Protein AF-A0A3N5R431-F1 (afdb_monomer_lite)

Foldseek 3Di:
DDDPDPVVVVVVVVVVVVVVVVVVVVVVVVVPPDPPPDDDDDDDDDDDDDDDDDDDDDDDDDDDDPPDDPDDDPDDDDPPPPPPPDPDDDPPPDDDDDDDDDDDDDDDDDDDPPPPPPPPPPPPVQPPVPDDDDPDDQFDWDFAQAWDWDFPDPDPPGDTDDTDHGGDIDGRHDDDDDDDDD

Structure (mmCIF, N/CA/C/O backbone):
data_AF-A0A3N5R431-F1
#
_entry.id   AF-A0A3N5R431-F1
#
loop_
_atom_site.group_PDB
_atom_site.id
_atom_site.type_symbol
_atom_site.label_atom_id
_atom_site.label_alt_id
_atom_site.label_comp_id
_atom_site.label_asym_id
_atom_site.label_entity_id
_atom_site.label_seq_id
_atom_site.pdbx_PDB_ins_code
_atom_site.Cartn_x
_atom_site.Cartn_y
_atom_site.Cartn_z
_atom_site.occupancy
_atom_site.B_iso_or_equiv
_atom_site.auth_seq_id
_atom_site.auth_comp_id
_atom_site.auth_asym_id
_atom_site.auth_atom_id
_atom_site.pdbx_PDB_model_num
ATOM 1 N N . MET A 1 1 ? 21.971 -27.465 -4.249 1.00 43.38 1 MET A N 1
ATOM 2 C CA . MET A 1 1 ? 22.480 -27.439 -2.860 1.00 43.38 1 MET A CA 1
ATOM 3 C C . MET A 1 1 ? 21.592 -26.489 -2.074 1.00 43.38 1 MET A C 1
ATOM 5 O O . MET A 1 1 ? 21.591 -25.306 -2.375 1.00 43.38 1 MET A O 1
ATOM 9 N N . ILE A 1 2 ? 20.754 -27.015 -1.181 1.00 52.00 2 ILE A N 1
ATOM 10 C CA . ILE A 1 2 ? 19.774 -26.239 -0.407 1.00 52.00 2 ILE A CA 1
ATOM 11 C C . ILE A 1 2 ? 20.503 -25.739 0.841 1.00 52.00 2 ILE A C 1
ATOM 13 O O . ILE A 1 2 ? 20.933 -26.555 1.655 1.00 52.00 2 ILE A O 1
ATOM 17 N N . GLN A 1 3 ? 20.716 -24.427 0.964 1.00 55.97 3 GLN A N 1
ATOM 18 C CA . GLN A 1 3 ? 21.299 -23.876 2.185 1.00 55.97 3 GLN A CA 1
ATOM 19 C C . GLN A 1 3 ? 20.288 -24.000 3.337 1.00 55.97 3 GLN A C 1
ATOM 21 O O . GLN A 1 3 ? 19.114 -23.672 3.146 1.00 55.97 3 GLN A O 1
ATOM 26 N N . PRO A 1 4 ? 20.707 -24.472 4.525 1.00 63.59 4 PRO A N 1
ATOM 27 C CA . PRO A 1 4 ? 19.841 -24.508 5.691 1.00 63.59 4 PRO A CA 1
ATOM 28 C C . PRO A 1 4 ? 19.472 -23.074 6.081 1.00 63.59 4 PRO A C 1
ATOM 30 O O . PRO A 1 4 ? 20.330 -22.266 6.435 1.00 63.59 4 PRO A O 1
ATOM 33 N N . VAL A 1 5 ? 18.183 -22.753 5.985 1.00 65.94 5 VAL A N 1
ATOM 34 C CA . VAL A 1 5 ? 17.628 -21.471 6.423 1.00 65.94 5 VAL A CA 1
ATOM 35 C C . VAL A 1 5 ? 17.912 -21.328 7.918 1.00 65.94 5 VAL A C 1
ATOM 37 O O . VAL A 1 5 ? 17.560 -22.207 8.705 1.00 65.94 5 VAL A O 1
ATOM 40 N N . ASN A 1 6 ? 18.582 -20.241 8.304 1.00 64.50 6 ASN A N 1
ATOM 41 C CA . ASN A 1 6 ? 18.987 -19.941 9.678 1.00 64.50 6 ASN A CA 1
ATOM 42 C C . ASN A 1 6 ? 17.763 -19.771 10.602 1.00 64.50 6 ASN A C 1
ATOM 44 O O . ASN A 1 6 ? 17.328 -18.661 10.902 1.00 64.50 6 ASN A O 1
ATOM 48 N N . THR A 1 7 ? 17.236 -20.883 11.113 1.00 65.38 7 THR A N 1
ATOM 49 C CA . THR A 1 7 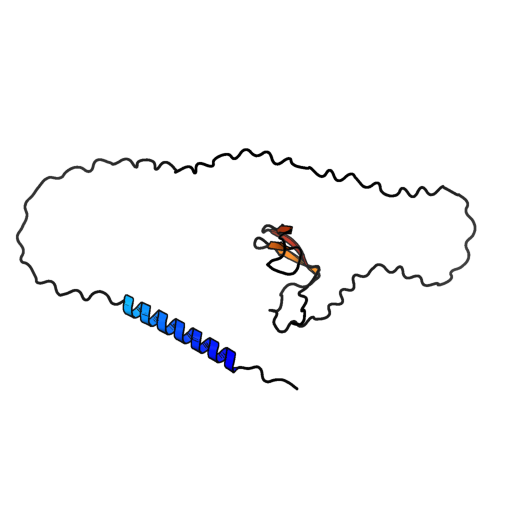? 16.169 -20.947 12.130 1.00 65.38 7 THR A CA 1
ATOM 50 C C . THR A 1 7 ? 16.536 -20.220 13.425 1.00 65.38 7 THR A C 1
ATOM 52 O O . THR A 1 7 ? 15.664 -19.783 14.174 1.00 65.38 7 THR A O 1
ATOM 55 N N . ARG A 1 8 ? 17.837 -20.019 13.654 1.00 74.38 8 ARG A N 1
ATOM 56 C CA . ARG A 1 8 ? 18.401 -19.349 14.826 1.00 74.38 8 ARG A CA 1
ATOM 57 C C . ARG A 1 8 ? 17.946 -17.893 14.973 1.00 74.38 8 ARG A C 1
ATOM 59 O O . ARG A 1 8 ? 17.749 -17.437 16.094 1.00 74.38 8 ARG A O 1
ATOM 66 N N . SER A 1 9 ? 17.739 -17.176 13.867 1.00 76.50 9 SER A N 1
ATOM 67 C CA . SER A 1 9 ? 17.314 -15.767 13.907 1.00 76.50 9 SER A CA 1
ATOM 68 C C . SER A 1 9 ? 15.849 -15.617 14.321 1.00 76.50 9 SER A C 1
ATOM 70 O O . SER A 1 9 ? 15.488 -14.680 15.029 1.00 76.50 9 SER A O 1
ATOM 72 N N . TYR A 1 10 ? 15.002 -16.564 13.913 1.00 82.19 10 TYR A N 1
ATOM 73 C CA . TYR A 1 10 ? 13.576 -16.555 14.232 1.00 82.19 10 TYR A CA 1
ATOM 74 C C . TYR A 1 10 ? 13.311 -16.913 15.701 1.00 82.19 10 TYR A C 1
ATOM 76 O O . TYR A 1 10 ? 12.453 -16.311 16.344 1.00 82.19 10 TYR A O 1
ATOM 84 N N . ASP A 1 11 ? 14.086 -17.849 16.250 1.00 87.06 11 ASP A N 1
ATOM 85 C CA . ASP A 1 11 ? 14.005 -18.224 17.665 1.00 87.06 11 ASP A CA 1
ATOM 86 C C . ASP A 1 11 ? 14.494 -17.089 18.588 1.00 87.06 11 ASP A C 1
ATOM 88 O O . ASP A 1 11 ? 13.867 -16.760 19.600 1.00 87.06 11 ASP A O 1
ATOM 92 N N . LEU A 1 12 ? 15.558 -16.390 18.173 1.00 91.12 12 LEU A N 1
ATOM 93 C CA . LEU A 1 12 ? 16.073 -15.215 18.878 1.00 91.12 12 LEU A CA 1
ATOM 94 C C . LEU A 1 12 ? 15.063 -14.054 18.884 1.00 91.12 12 LEU A C 1
ATOM 96 O O . LEU A 1 12 ? 14.855 -13.407 19.908 1.00 91.12 12 LEU A O 1
ATOM 100 N N . PHE A 1 13 ? 14.372 -13.818 17.767 1.00 90.50 13 PHE A N 1
ATOM 101 C CA . PHE A 1 13 ? 13.298 -12.825 17.717 1.00 90.50 13 PHE A CA 1
ATOM 102 C C . PHE A 1 13 ? 12.155 -13.174 18.684 1.00 90.50 13 PHE A C 1
ATOM 104 O O . PHE A 1 13 ? 11.712 -12.322 19.454 1.00 90.50 13 PHE A O 1
ATOM 111 N N . LYS A 1 14 ? 11.712 -14.439 18.711 1.00 94.00 14 LYS A N 1
ATOM 112 C CA . LYS A 1 14 ? 10.660 -14.898 19.633 1.00 94.00 14 LYS A CA 1
ATOM 113 C C . LYS A 1 14 ? 11.037 -14.720 21.098 1.00 94.00 14 LYS A C 1
ATOM 115 O O . LYS A 1 14 ? 10.207 -14.270 21.885 1.00 94.00 14 LYS A O 1
ATOM 120 N N . THR A 1 15 ? 12.275 -15.046 21.459 1.00 95.50 15 THR A N 1
ATOM 121 C CA . THR A 1 15 ? 12.767 -14.880 22.832 1.00 95.50 15 THR A CA 1
ATOM 122 C C . THR A 1 15 ? 12.830 -13.410 23.242 1.00 95.50 15 THR A C 1
ATOM 124 O O . THR A 1 15 ? 12.405 -13.087 24.350 1.00 95.50 15 THR A O 1
ATOM 127 N N . ILE A 1 16 ? 13.247 -12.501 22.351 1.00 96.88 16 ILE A N 1
ATOM 128 C CA . ILE A 1 16 ? 13.217 -11.052 22.618 1.00 96.88 16 ILE A CA 1
ATOM 129 C C . ILE A 1 16 ? 11.784 -10.560 22.855 1.00 96.88 16 ILE A C 1
ATOM 131 O O . ILE A 1 16 ? 11.530 -9.855 23.832 1.00 96.88 16 ILE A O 1
ATOM 135 N N . ILE A 1 17 ? 10.834 -10.946 21.997 1.00 97.56 17 ILE A N 1
ATOM 136 C CA . ILE A 1 17 ? 9.429 -10.538 22.146 1.00 97.56 17 ILE A CA 1
ATOM 137 C C . ILE A 1 17 ? 8.835 -11.080 23.453 1.00 97.56 17 ILE A C 1
ATOM 139 O O . ILE A 1 17 ? 8.176 -10.337 24.180 1.00 97.56 17 ILE A O 1
ATOM 143 N N . ALA A 1 18 ? 9.106 -12.343 23.792 1.00 97.69 18 ALA A N 1
ATOM 144 C CA . ALA A 1 18 ? 8.656 -12.938 25.048 1.00 97.69 18 ALA A CA 1
ATOM 145 C C . ALA A 1 18 ? 9.229 -12.204 26.274 1.00 97.69 18 ALA A C 1
ATOM 147 O O . ALA A 1 18 ? 8.494 -11.936 27.225 1.00 97.69 18 ALA A O 1
ATOM 148 N N . LEU A 1 19 ? 10.510 -11.821 26.233 1.00 97.94 19 LEU A N 1
ATOM 149 C CA . LEU A 1 19 ? 11.164 -11.055 27.295 1.00 97.94 19 LEU A CA 1
ATOM 150 C C . LEU A 1 19 ? 10.525 -9.667 27.473 1.00 97.94 19 LEU A C 1
ATOM 152 O O . LEU A 1 19 ? 10.236 -9.267 28.598 1.00 97.94 19 LEU A O 1
ATOM 156 N N . LEU A 1 20 ? 10.258 -8.950 26.376 1.00 98.12 20 LEU A N 1
ATOM 157 C CA . LEU A 1 20 ? 9.618 -7.630 26.420 1.00 98.12 20 LEU A CA 1
ATOM 158 C C . LEU A 1 20 ? 8.209 -7.690 27.018 1.00 98.12 20 LEU A C 1
ATOM 160 O O . LEU A 1 20 ? 7.862 -6.858 27.858 1.00 98.12 20 LEU A O 1
ATOM 164 N N . LEU A 1 21 ? 7.412 -8.688 26.624 1.00 97.81 21 LEU A N 1
ATOM 165 C CA . LEU A 1 21 ? 6.072 -8.894 27.178 1.00 97.81 21 LEU A CA 1
ATOM 166 C C . LEU A 1 21 ? 6.121 -9.229 28.670 1.00 97.81 21 LEU A C 1
ATOM 168 O O . LEU A 1 21 ? 5.312 -8.706 29.434 1.00 97.81 21 LEU A O 1
ATOM 172 N N . LEU A 1 22 ? 7.087 -10.048 29.097 1.00 97.88 22 LEU A N 1
ATOM 173 C CA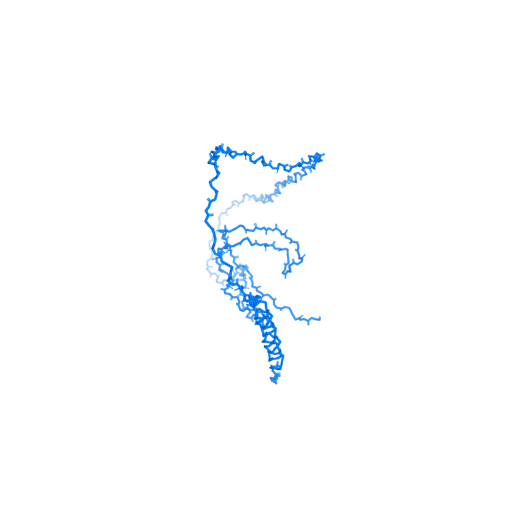 . LEU A 1 22 ? 7.278 -10.386 30.506 1.00 97.88 22 LEU A CA 1
ATOM 174 C C . LEU A 1 22 ? 7.632 -9.143 31.332 1.00 97.88 22 LEU A C 1
ATOM 176 O O . LEU A 1 22 ? 7.018 -8.916 32.371 1.00 97.88 22 LEU A O 1
ATOM 180 N N . ILE A 1 23 ? 8.549 -8.299 30.846 1.00 97.75 23 ILE A N 1
ATOM 181 C CA . ILE A 1 23 ? 8.927 -7.045 31.519 1.00 97.75 23 ILE A CA 1
ATOM 182 C C . ILE A 1 23 ? 7.719 -6.106 31.651 1.00 97.7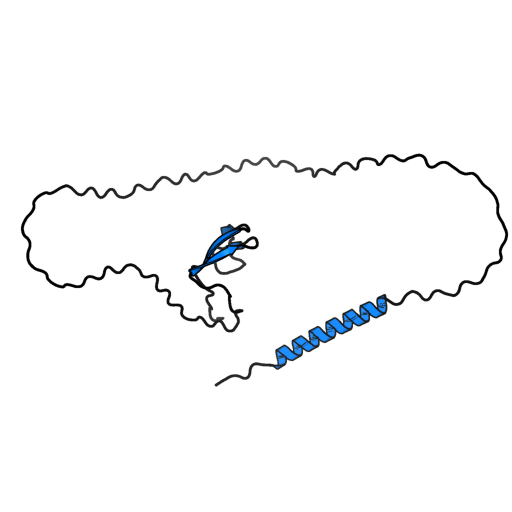5 23 ILE A C 1
ATOM 184 O O . ILE A 1 23 ? 7.481 -5.562 32.730 1.00 97.75 23 ILE A O 1
ATOM 188 N N . LEU A 1 24 ? 6.930 -5.938 30.583 1.00 97.50 24 LEU A N 1
ATOM 189 C CA . LEU A 1 24 ? 5.711 -5.120 30.601 1.00 97.50 24 LEU A CA 1
ATOM 190 C C . LEU A 1 24 ? 4.680 -5.645 31.603 1.00 97.50 24 LEU A C 1
ATOM 192 O O . LEU A 1 24 ? 4.093 -4.862 32.351 1.00 97.50 24 LEU A O 1
ATOM 196 N N . LEU A 1 25 ? 4.486 -6.964 31.642 1.00 96.81 25 LEU A N 1
ATOM 197 C CA . LEU A 1 25 ? 3.571 -7.613 32.574 1.00 96.81 25 LEU A CA 1
ATOM 198 C C . LEU A 1 25 ? 4.027 -7.400 34.023 1.00 96.81 25 LEU A C 1
ATOM 200 O O . LEU A 1 25 ? 3.234 -6.970 34.856 1.00 96.81 25 LEU A O 1
ATOM 204 N N . SER A 1 26 ? 5.310 -7.632 34.321 1.00 95.50 26 SER A N 1
ATOM 205 C CA . SER A 1 26 ? 5.878 -7.372 35.646 1.00 95.50 26 SER A CA 1
ATOM 206 C C . SER A 1 26 ? 5.692 -5.912 36.051 1.00 95.50 26 SER A C 1
ATOM 208 O O . SER A 1 26 ? 5.262 -5.635 37.165 1.00 95.50 26 SER A O 1
ATOM 210 N N . TRP A 1 27 ? 5.944 -4.971 35.142 1.00 96.81 27 TRP A N 1
ATOM 211 C CA . TRP A 1 27 ? 5.761 -3.549 35.415 1.00 96.81 27 TRP A CA 1
ATOM 212 C C . TRP A 1 27 ? 4.305 -3.174 35.712 1.00 96.81 27 TRP A C 1
ATOM 214 O O . TRP A 1 27 ? 4.051 -2.394 36.631 1.00 96.81 27 TRP A O 1
ATOM 224 N N . LEU A 1 28 ? 3.348 -3.761 34.989 1.00 94.75 28 LEU A N 1
ATOM 225 C CA . LEU A 1 28 ? 1.920 -3.609 35.272 1.00 94.75 28 LEU A CA 1
ATOM 226 C C . LEU A 1 28 ? 1.574 -4.138 36.667 1.00 94.75 28 LEU A C 1
ATOM 228 O O . LEU A 1 28 ? 0.964 -3.414 37.446 1.00 94.75 28 LEU A O 1
ATOM 232 N N . PHE A 1 29 ? 2.038 -5.338 37.027 1.00 92.19 29 PHE A N 1
ATOM 233 C CA . PHE A 1 29 ? 1.808 -5.902 38.361 1.00 92.19 29 PHE A CA 1
ATOM 234 C C . PHE A 1 29 ? 2.417 -5.053 39.482 1.00 92.19 29 PHE A C 1
ATOM 236 O O . PHE A 1 29 ? 1.776 -4.860 40.513 1.00 92.19 29 PHE A O 1
ATOM 243 N N . LEU A 1 30 ? 3.614 -4.496 39.273 1.00 90.31 30 LEU A N 1
ATOM 244 C CA . LEU A 1 30 ? 4.247 -3.600 40.244 1.00 90.31 30 LEU A CA 1
ATOM 245 C C . LEU A 1 30 ? 3.485 -2.275 40.398 1.00 90.31 30 LEU A C 1
ATOM 247 O O . LEU A 1 30 ? 3.468 -1.706 41.486 1.00 90.31 30 LEU A O 1
ATOM 251 N N . ARG A 1 31 ? 2.840 -1.780 39.336 1.00 89.69 31 ARG A N 1
ATOM 252 C CA . ARG A 1 31 ? 2.006 -0.567 39.385 1.00 89.69 31 ARG A CA 1
ATOM 253 C C . ARG A 1 31 ? 0.609 -0.808 39.947 1.00 89.69 31 ARG A C 1
ATOM 255 O O . ARG A 1 31 ? 0.007 0.122 40.471 1.00 89.69 31 ARG A O 1
ATOM 262 N N . SER A 1 32 ? 0.093 -2.027 39.832 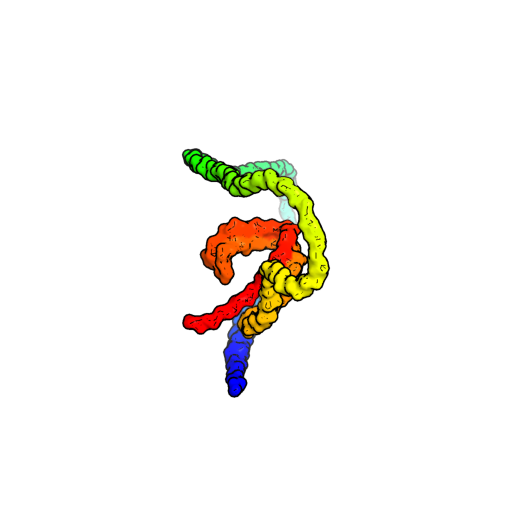1.00 80.88 32 SER A N 1
ATOM 263 C CA . SER A 1 32 ? -1.243 -2.390 40.305 1.00 80.88 32 SER A CA 1
ATOM 264 C C . SER A 1 32 ? -1.310 -2.710 41.798 1.00 80.88 32 SER A C 1
ATOM 266 O O . SER A 1 32 ? -2.400 -3.011 42.276 1.00 80.88 32 SER A O 1
ATOM 268 N N . ALA A 1 33 ? -0.205 -2.644 42.549 1.00 76.31 33 ALA A N 1
ATOM 269 C CA . ALA A 1 33 ? -0.262 -2.768 44.001 1.00 76.31 33 ALA A CA 1
ATOM 270 C C . ALA A 1 33 ? -0.982 -1.535 44.591 1.00 76.31 33 ALA A C 1
ATOM 272 O O . ALA A 1 33 ? -0.443 -0.427 44.512 1.00 76.31 33 ALA A O 1
ATOM 273 N N . PRO A 1 34 ? -2.196 -1.682 45.162 1.00 74.56 34 PRO A N 1
ATOM 274 C CA . PRO A 1 34 ? -2.844 -0.573 45.845 1.00 74.56 34 PRO A CA 1
ATOM 275 C C . PRO A 1 34 ? -1.973 -0.144 47.035 1.00 74.56 34 PRO A C 1
ATOM 277 O O . PRO A 1 34 ? -1.353 -1.003 47.673 1.00 74.56 34 PRO A O 1
ATOM 280 N N . PRO A 1 35 ? -1.909 1.158 47.364 1.00 70.00 35 PRO A N 1
ATOM 281 C CA . PRO A 1 35 ? -1.227 1.594 48.572 1.00 70.00 35 PRO A CA 1
ATOM 282 C C . PRO A 1 35 ? -1.898 0.908 49.762 1.00 70.00 35 PRO A C 1
ATOM 284 O O . PRO A 1 35 ? -3.105 1.056 49.959 1.00 70.00 35 PRO A O 1
ATOM 287 N N . SER A 1 36 ? -1.130 0.125 50.525 1.00 67.12 36 SER A N 1
ATOM 288 C CA . SER A 1 36 ? -1.596 -0.506 51.759 1.00 67.12 36 SER A CA 1
ATOM 289 C C . SER A 1 36 ? -2.268 0.552 52.632 1.00 67.12 36 SER A C 1
ATOM 291 O O . SER A 1 36 ? -1.601 1.444 53.157 1.00 67.12 36 SER A O 1
ATOM 293 N N . SER A 1 37 ? -3.594 0.480 52.758 1.00 63.06 37 SER A N 1
ATOM 294 C CA . SER A 1 37 ? -4.353 1.367 53.629 1.00 63.06 37 SER A CA 1
ATOM 295 C C . SER A 1 37 ? -3.942 1.074 55.067 1.00 63.06 37 SER A C 1
ATOM 297 O O . SER A 1 37 ? -4.275 0.022 55.617 1.00 63.06 37 SER A O 1
ATOM 299 N N . VAL A 1 38 ? -3.180 1.985 55.665 1.00 60.81 38 VAL A N 1
ATOM 300 C CA . VAL A 1 38 ? -2.864 1.954 57.092 1.00 60.81 38 VAL A CA 1
ATOM 301 C C . VAL A 1 38 ? -4.184 2.034 57.861 1.00 60.81 38 VAL A C 1
ATOM 303 O O . VAL A 1 38 ? -5.014 2.902 57.592 1.00 60.81 38 VAL A O 1
ATOM 306 N N . ALA A 1 39 ? -4.394 1.076 58.763 1.00 57.91 39 ALA A N 1
ATOM 307 C CA . ALA A 1 39 ? -5.615 0.896 59.535 1.00 57.91 39 ALA A CA 1
ATOM 308 C C . ALA A 1 39 ? -6.051 2.191 60.245 1.00 57.91 39 ALA A C 1
ATOM 310 O O . ALA A 1 39 ? -5.303 2.764 61.037 1.00 57.91 39 ALA A O 1
ATOM 311 N N . ALA A 1 40 ? -7.279 2.631 59.966 1.00 57.50 40 ALA A N 1
ATOM 312 C CA . ALA A 1 40 ? -7.917 3.742 60.653 1.00 57.50 40 ALA A CA 1
ATOM 313 C C . ALA A 1 40 ? -8.373 3.306 62.056 1.00 57.50 40 ALA A C 1
ATOM 315 O O . ALA A 1 40 ? -9.121 2.342 62.220 1.00 57.50 40 ALA A O 1
ATOM 316 N N . VAL A 1 41 ? -7.899 4.036 63.064 1.00 63.22 41 VAL A N 1
ATOM 317 C CA . VAL A 1 41 ? -8.301 3.942 64.474 1.00 63.22 41 VAL A CA 1
ATOM 318 C C . VAL A 1 41 ? -9.758 4.424 64.617 1.00 63.22 41 VAL A C 1
ATOM 320 O O . VAL A 1 41 ? -10.102 5.441 64.011 1.00 63.22 41 VAL A O 1
ATOM 323 N N . PRO A 1 42 ? -10.633 3.754 65.396 1.00 63.16 42 PRO A N 1
ATOM 324 C CA . PRO A 1 42 ? -12.022 4.183 65.548 1.00 63.16 42 PRO A CA 1
ATOM 325 C C . PRO A 1 42 ? -12.115 5.425 66.447 1.00 63.16 42 PRO A C 1
ATOM 327 O O . PRO A 1 42 ? -11.709 5.390 67.608 1.00 63.16 42 PRO A O 1
ATOM 330 N N . ALA A 1 43 ? -12.668 6.519 65.917 1.00 53.78 43 ALA A N 1
ATOM 331 C CA . ALA A 1 43 ? -12.978 7.727 66.678 1.00 53.78 43 ALA A CA 1
ATOM 332 C C . ALA A 1 43 ? -14.472 7.772 67.040 1.00 53.78 43 ALA A C 1
ATOM 334 O O . ALA A 1 43 ? -15.343 7.609 66.185 1.00 53.78 43 ALA A O 1
ATOM 335 N N . SER A 1 44 ? -14.728 7.981 68.333 1.00 57.91 44 SER A N 1
ATOM 336 C CA . SER A 1 44 ? -16.035 8.103 68.980 1.00 57.91 44 SER A CA 1
ATOM 337 C C . SER A 1 44 ? -16.968 9.144 68.358 1.00 57.91 44 SER A C 1
ATOM 339 O O . SER A 1 44 ? -16.565 10.236 67.966 1.00 57.91 44 SER A O 1
ATOM 341 N N . SER A 1 45 ? -18.252 8.798 68.397 1.00 63.50 45 SER A N 1
ATOM 342 C CA . SER A 1 45 ? -19.430 9.599 68.069 1.00 63.50 45 SER A CA 1
ATOM 343 C C . SER A 1 45 ? -19.679 10.777 69.021 1.00 63.50 45 SER A C 1
ATOM 345 O O . SER A 1 45 ? -19.736 10.564 70.233 1.00 63.50 45 SER A O 1
ATOM 347 N N . LEU A 1 46 ? -20.007 11.954 68.474 1.00 52.41 46 LEU A N 1
ATOM 348 C CA . LEU A 1 46 ? -20.879 12.959 69.107 1.00 52.41 46 LEU A CA 1
ATOM 349 C C . LEU A 1 46 ? -21.805 13.622 68.053 1.00 52.41 46 LEU A C 1
ATOM 351 O O . LEU A 1 46 ? -21.425 13.665 66.881 1.00 52.41 46 LEU A O 1
ATOM 355 N N . PRO A 1 47 ? -23.020 14.085 68.434 1.00 63.28 47 PRO A N 1
ATOM 356 C CA . PRO A 1 47 ? -24.119 14.420 67.513 1.00 63.28 47 PRO A CA 1
ATOM 357 C C . PRO A 1 47 ? -24.243 15.965 67.292 1.00 63.28 47 PRO A C 1
ATOM 359 O O . PRO A 1 47 ? -23.346 16.692 67.719 1.00 63.28 47 PRO A O 1
ATOM 362 N N . PRO A 1 48 ? -25.241 16.505 66.549 1.00 64.56 48 PRO A N 1
ATOM 363 C CA . PRO A 1 48 ? -25.003 17.397 65.412 1.00 64.56 48 PRO A CA 1
ATOM 364 C C . PRO A 1 48 ? -25.305 18.881 65.693 1.00 64.56 48 PRO A C 1
ATOM 366 O O . PRO A 1 48 ? -26.254 19.214 66.401 1.00 64.56 48 PRO A O 1
ATOM 369 N N . THR A 1 49 ? -24.572 19.784 65.034 1.00 53.28 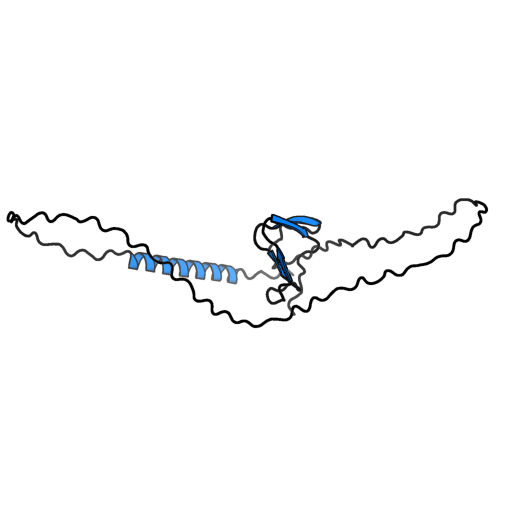49 THR A N 1
ATOM 370 C CA . THR A 1 49 ? -24.924 21.212 64.980 1.00 53.28 49 THR A CA 1
ATOM 371 C C . THR A 1 49 ? -25.477 21.555 63.602 1.00 53.28 49 THR A C 1
ATOM 373 O O . THR A 1 49 ? -24.777 21.513 62.594 1.00 53.28 49 THR A O 1
ATOM 376 N N . SER A 1 50 ? -26.768 21.875 63.615 1.00 63.03 50 SER A N 1
ATOM 377 C CA . SER A 1 50 ? -27.569 22.517 62.576 1.00 63.03 50 SER A CA 1
ATOM 378 C C . SER A 1 50 ? -26.949 23.832 62.101 1.00 63.03 50 SER A C 1
ATOM 380 O O . SER A 1 50 ? -26.810 24.735 62.921 1.00 63.03 50 SER A O 1
ATOM 382 N N . VAL A 1 51 ? -26.683 23.976 60.796 1.00 51.94 51 VAL A N 1
ATOM 383 C CA . VAL A 1 51 ? -26.579 25.281 60.120 1.00 51.94 51 VAL A CA 1
ATOM 384 C C . VAL A 1 51 ? -27.091 25.171 58.679 1.00 51.94 51 VAL A C 1
ATOM 386 O O . VAL A 1 51 ? -26.598 24.370 57.891 1.00 51.94 51 VAL A O 1
ATOM 389 N N . GLU A 1 52 ? -28.110 25.990 58.423 1.00 51.47 52 GLU A N 1
ATOM 390 C CA . GLU A 1 52 ? -28.474 26.715 57.203 1.00 51.47 52 GLU A CA 1
ATOM 391 C C . GLU A 1 52 ? -28.331 26.044 55.824 1.00 51.47 52 GLU A C 1
ATOM 393 O O . GLU A 1 52 ? -27.257 25.870 55.253 1.00 51.47 52 GLU A O 1
ATOM 398 N N . GLN A 1 53 ? -29.495 25.788 55.235 1.00 54.22 53 GLN A N 1
ATOM 399 C CA . GLN A 1 53 ? -29.702 25.448 53.838 1.00 54.22 53 GLN A CA 1
ATOM 400 C C . GLN A 1 53 ? -29.558 26.705 52.967 1.00 54.22 53 GLN A C 1
ATOM 402 O O . GLN A 1 53 ? -30.504 27.483 52.838 1.00 54.22 53 GLN A O 1
ATOM 407 N N . GLU A 1 54 ? -28.398 26.882 52.332 1.00 52.81 54 GLU A N 1
ATOM 408 C CA . GLU A 1 54 ? -28.241 27.854 51.251 1.00 52.81 54 GLU A CA 1
ATOM 409 C C . GLU A 1 54 ? -28.587 27.217 49.892 1.00 52.81 54 GLU A C 1
ATOM 411 O O . GLU A 1 54 ? -28.138 26.138 49.507 1.00 52.81 54 GLU A O 1
ATOM 416 N N . LYS A 1 55 ? -29.489 27.904 49.202 1.00 59.88 55 LYS A N 1
ATOM 417 C CA . LYS A 1 55 ? -30.107 27.613 47.909 1.00 59.88 55 LYS A CA 1
ATOM 418 C C . LYS A 1 55 ? -29.064 27.531 46.778 1.00 59.88 55 LYS A C 1
ATOM 420 O O . LYS A 1 55 ? -28.347 28.509 46.577 1.00 59.88 55 LYS A O 1
ATOM 425 N N . PRO A 1 56 ? -29.042 26.478 45.938 1.00 55.78 56 PRO A N 1
ATOM 426 C CA . PRO A 1 56 ? -28.270 26.512 44.704 1.00 55.78 56 PRO A CA 1
ATOM 427 C C . PRO A 1 56 ? -29.003 27.381 43.679 1.00 55.78 56 PRO A C 1
ATOM 429 O O . PRO A 1 56 ? -30.084 27.042 43.190 1.00 55.78 56 PRO A O 1
ATOM 432 N N . THR A 1 57 ? -28.415 28.535 43.383 1.00 55.72 57 THR A N 1
ATOM 433 C CA . THR A 1 57 ? -28.728 29.338 42.202 1.00 55.72 57 THR A CA 1
ATOM 434 C C . THR A 1 57 ? -28.316 28.546 40.962 1.00 55.72 57 THR A C 1
ATOM 436 O O . THR A 1 57 ? -27.211 28.020 40.888 1.00 55.72 57 THR A O 1
ATOM 439 N N . LEU A 1 58 ? -29.240 28.434 40.008 1.00 54.41 58 LEU A N 1
ATOM 440 C CA . LEU A 1 58 ? -29.031 27.827 38.699 1.00 54.41 58 LEU A CA 1
ATOM 441 C C . LEU A 1 58 ? -27.937 28.620 37.958 1.00 54.41 58 LEU A C 1
ATOM 443 O O . LEU A 1 58 ? -28.191 29.734 37.499 1.00 54.41 58 LEU A O 1
ATOM 447 N N . GLU A 1 59 ? -26.724 28.078 37.862 1.00 51.12 59 GLU A N 1
ATOM 448 C CA . GLU A 1 59 ? -25.690 28.637 36.993 1.00 51.12 59 GLU A CA 1
ATOM 449 C C . GLU A 1 59 ? -25.941 28.193 35.547 1.00 51.12 59 GLU A C 1
ATOM 451 O O . GLU A 1 59 ? -25.854 27.021 35.180 1.00 51.12 59 GLU A O 1
ATOM 456 N N . THR A 1 60 ? -26.303 29.179 34.734 1.00 60.66 60 THR A N 1
ATOM 457 C CA . THR A 1 60 ? -26.327 29.158 33.273 1.00 60.66 60 THR A CA 1
ATOM 458 C C . THR A 1 60 ? -24.983 28.662 32.721 1.00 60.66 60 THR A C 1
ATOM 460 O O . THR A 1 60 ? -23.947 29.208 33.103 1.00 60.66 60 THR A O 1
ATOM 463 N N . PRO A 1 61 ? -24.948 27.705 31.775 1.00 57.69 61 PRO A N 1
ATOM 464 C CA . PRO A 1 61 ? -23.709 27.370 31.092 1.00 57.69 61 PRO A CA 1
ATOM 465 C C . PRO A 1 61 ? -23.287 28.553 30.216 1.00 57.69 61 PRO A C 1
ATOM 467 O O . PRO A 1 61 ? -23.972 28.912 29.256 1.00 57.69 61 PRO A O 1
ATOM 470 N N . ALA A 1 62 ? -22.151 29.160 30.553 1.00 52.19 62 ALA A N 1
ATOM 471 C CA . ALA A 1 62 ? -21.460 30.088 29.675 1.00 52.19 62 ALA A CA 1
ATOM 472 C C . ALA A 1 62 ? -21.089 29.353 28.379 1.00 52.19 62 ALA A C 1
ATOM 474 O O . ALA A 1 62 ? -20.393 28.337 28.397 1.00 52.19 62 ALA A O 1
ATOM 475 N N . ALA A 1 63 ? -21.587 29.870 27.257 1.00 51.75 63 ALA A N 1
ATOM 476 C CA . ALA A 1 63 ? -21.205 29.440 25.925 1.00 51.75 63 ALA A CA 1
ATOM 477 C C . ALA A 1 63 ? -19.689 29.606 25.760 1.00 51.75 63 ALA A C 1
ATOM 479 O O . ALA A 1 63 ? -19.167 30.721 25.757 1.00 51.75 63 ALA A O 1
ATOM 480 N N . SER A 1 64 ? -18.983 28.487 25.637 1.00 51.62 64 SER A N 1
ATOM 481 C CA . SER A 1 64 ? -17.589 28.453 25.228 1.00 51.62 64 SER A CA 1
ATOM 482 C C . SER A 1 64 ? -17.493 28.941 23.784 1.00 51.62 64 SER A C 1
ATOM 484 O O . SER A 1 64 ? -17.926 28.284 22.838 1.00 51.62 64 SER A O 1
ATOM 486 N N . THR A 1 65 ? -16.935 30.135 23.617 1.00 59.19 65 THR A N 1
ATOM 487 C CA . THR A 1 65 ? -16.526 30.682 22.327 1.00 59.19 65 THR A CA 1
ATOM 488 C C . THR A 1 65 ? -15.514 29.731 21.678 1.00 59.19 65 THR A C 1
ATOM 490 O O . THR A 1 65 ? -14.519 29.377 22.319 1.00 59.19 65 THR A O 1
ATOM 493 N N . PRO A 1 66 ? -15.711 29.303 20.420 1.00 62.47 66 PRO A N 1
ATOM 494 C CA . PRO A 1 66 ? -14.683 28.574 19.697 1.00 62.47 66 PRO A CA 1
ATOM 495 C C . PRO A 1 66 ? -13.505 29.515 19.432 1.00 62.47 66 PRO A C 1
ATOM 497 O O . PRO A 1 66 ? -13.666 30.586 18.845 1.00 62.47 66 PRO A O 1
ATOM 500 N N . VAL A 1 67 ? -12.313 29.112 19.871 1.00 54.06 67 VAL A N 1
ATOM 501 C CA . VAL A 1 67 ? -11.054 29.764 19.506 1.00 54.06 67 VAL A CA 1
ATOM 502 C C . VAL A 1 67 ? -10.859 29.554 18.006 1.00 54.06 67 VAL A C 1
ATOM 504 O O . VAL A 1 67 ? -10.497 28.472 17.548 1.00 54.06 67 VAL A O 1
ATOM 507 N N . GLN A 1 68 ? -11.177 30.589 17.236 1.00 56.62 68 GLN A N 1
ATOM 508 C CA . GLN A 1 68 ? -10.954 30.652 15.801 1.00 56.62 68 GLN A CA 1
ATOM 509 C C . GLN A 1 68 ? -9.442 30.788 15.550 1.00 56.62 68 GLN A C 1
ATOM 511 O O . GLN A 1 68 ? -8.827 31.704 16.100 1.00 56.62 68 GLN A O 1
ATOM 516 N N . PRO A 1 69 ? -8.805 29.910 14.755 1.00 60.03 69 PRO A N 1
ATOM 517 C CA . PRO A 1 69 ? -7.418 30.114 14.371 1.00 60.03 69 PRO A CA 1
ATOM 518 C C . PRO A 1 69 ? -7.325 31.340 13.457 1.00 60.03 69 PRO A C 1
ATOM 520 O O . PRO A 1 69 ? -7.953 31.395 12.399 1.00 60.03 69 PRO A O 1
ATOM 523 N N . THR A 1 70 ? -6.523 32.320 13.870 1.00 62.59 70 THR A N 1
ATOM 524 C CA . THR A 1 70 ? -6.070 33.427 13.026 1.00 62.59 70 THR A CA 1
ATOM 525 C C . THR A 1 70 ? -5.214 32.856 11.899 1.00 62.59 70 THR A C 1
ATOM 527 O O . THR A 1 70 ? -4.009 32.666 12.044 1.00 62.59 70 THR A O 1
ATOM 530 N N . ILE A 1 71 ? -5.847 32.545 10.772 1.00 55.94 71 ILE A N 1
ATOM 531 C CA . ILE A 1 71 ? -5.164 32.368 9.493 1.00 55.94 71 ILE A CA 1
ATOM 532 C C . ILE A 1 71 ? -4.836 33.757 8.951 1.00 55.94 71 ILE A C 1
ATOM 534 O O . ILE A 1 71 ? -5.702 34.474 8.458 1.00 55.94 71 ILE A O 1
ATOM 538 N N . THR A 1 72 ? -3.575 34.152 9.087 1.00 64.94 72 THR A N 1
ATOM 539 C CA . THR A 1 72 ? -3.006 35.293 8.371 1.00 64.94 72 THR A CA 1
ATOM 540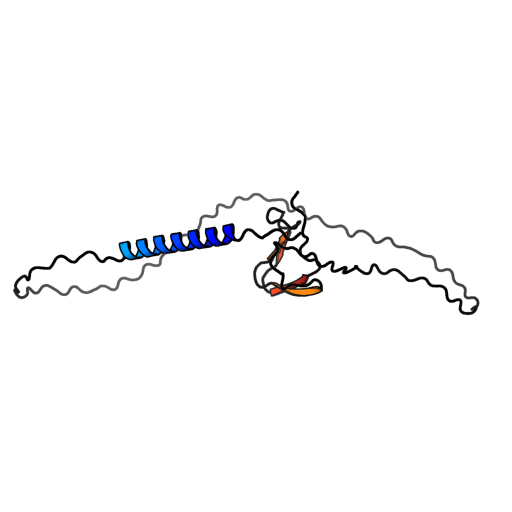 C C . THR A 1 72 ? -3.128 35.028 6.866 1.00 64.94 72 THR A C 1
ATOM 542 O O . THR A 1 72 ? -2.565 34.037 6.395 1.00 64.94 72 THR A O 1
ATOM 545 N N . PRO A 1 73 ? -3.832 35.864 6.085 1.00 61.62 73 PRO A N 1
ATOM 546 C CA . PRO A 1 73 ? -3.805 35.743 4.638 1.00 61.62 73 PRO A CA 1
ATOM 547 C C . PRO A 1 73 ? -2.460 36.274 4.133 1.00 61.62 73 PRO A C 1
ATOM 549 O O . PRO A 1 73 ? -2.246 37.482 4.048 1.00 61.62 73 PRO A O 1
ATOM 552 N N . ILE A 1 74 ? -1.542 35.367 3.797 1.00 64.25 74 ILE A N 1
ATOM 553 C CA . ILE A 1 74 ? -0.500 35.669 2.816 1.00 64.25 74 ILE A CA 1
ATOM 554 C C . ILE A 1 74 ? -1.202 35.691 1.460 1.00 64.25 74 ILE A C 1
ATOM 556 O O . ILE A 1 74 ? -1.591 34.665 0.905 1.00 64.25 74 ILE A O 1
ATOM 560 N N . ALA A 1 75 ? -1.456 36.906 0.986 1.00 55.00 75 ALA A N 1
ATOM 561 C CA . ALA A 1 75 ? -1.746 37.154 -0.408 1.00 55.00 75 ALA A CA 1
ATOM 562 C C . ALA A 1 75 ? -0.414 37.105 -1.156 1.00 55.00 75 ALA A C 1
ATOM 564 O O . ALA A 1 75 ? 0.353 38.063 -1.126 1.00 55.00 75 ALA A O 1
ATOM 565 N N . GLU A 1 76 ? -0.154 35.989 -1.823 1.00 67.75 76 GLU A N 1
ATOM 566 C CA . GLU A 1 76 ? 0.778 35.958 -2.940 1.00 67.75 76 GLU A CA 1
ATOM 567 C C . GLU A 1 76 ? 0.025 35.330 -4.122 1.00 67.75 76 GLU A C 1
ATOM 569 O O . GLU A 1 76 ? -0.407 34.176 -4.035 1.00 67.75 76 GLU A O 1
ATOM 574 N N . PRO A 1 77 ? -0.260 36.096 -5.190 1.00 63.78 77 PRO A N 1
ATOM 575 C CA . PRO A 1 77 ? -0.893 35.553 -6.374 1.00 63.78 77 PRO A CA 1
ATOM 576 C C . PRO A 1 77 ? 0.146 34.704 -7.099 1.00 63.78 77 PRO A C 1
ATOM 578 O O . PRO A 1 77 ? 1.024 35.224 -7.781 1.00 63.78 77 PRO A O 1
ATOM 581 N N . ILE A 1 78 ? 0.052 33.386 -6.944 1.00 60.53 78 ILE A N 1
ATOM 582 C CA . ILE A 1 78 ? 0.742 32.466 -7.842 1.00 60.53 78 ILE A CA 1
ATOM 583 C C . ILE A 1 78 ? -0.006 32.544 -9.170 1.00 60.53 78 ILE A C 1
ATOM 585 O O . ILE A 1 78 ? -1.157 32.113 -9.275 1.00 60.53 78 ILE A O 1
ATOM 589 N N . GLU A 1 79 ? 0.642 33.144 -10.167 1.00 60.94 79 GLU A N 1
ATOM 590 C CA . GLU A 1 79 ? 0.200 33.106 -11.553 1.00 60.94 79 GLU A CA 1
ATOM 591 C C . GLU A 1 79 ? -0.016 31.646 -11.961 1.00 60.94 79 GLU A C 1
ATOM 593 O O . GLU A 1 79 ? 0.911 30.840 -12.056 1.00 60.94 79 GLU A O 1
ATOM 598 N N . VAL A 1 80 ? -1.282 31.299 -12.176 1.00 54.97 80 VAL A N 1
ATOM 599 C CA . VAL A 1 80 ? -1.681 30.050 -12.808 1.00 54.97 80 VAL A CA 1
ATOM 600 C C . VAL A 1 80 ? -1.228 30.144 -14.259 1.00 54.97 80 VAL A C 1
ATOM 602 O O . VAL A 1 80 ? -1.928 30.698 -15.107 1.00 54.97 80 VAL A O 1
ATOM 605 N N . ILE A 1 81 ? -0.044 29.608 -14.552 1.00 60.28 81 ILE A N 1
ATOM 606 C CA . ILE A 1 81 ? 0.358 29.307 -15.924 1.00 60.28 81 ILE A CA 1
ATOM 607 C C . ILE A 1 81 ? -0.501 28.119 -16.355 1.00 60.28 81 ILE A C 1
ATOM 609 O O . ILE A 1 81 ? -0.158 26.952 -16.167 1.00 60.28 81 ILE A O 1
ATOM 613 N N . LEU A 1 82 ? -1.693 28.434 -16.855 1.00 53.69 82 LEU A N 1
ATOM 614 C CA . LEU A 1 82 ? -2.560 27.489 -17.527 1.00 53.69 82 LEU A CA 1
ATOM 615 C C . LEU A 1 82 ? -1.838 27.105 -18.823 1.00 53.69 82 LEU A C 1
ATOM 617 O O . LEU A 1 82 ? -1.887 27.837 -19.811 1.00 53.69 82 LEU A O 1
ATOM 621 N N . SER A 1 83 ? -1.114 25.987 -18.808 1.00 54.03 83 SER A N 1
ATOM 622 C CA . SER A 1 83 ? -0.608 25.377 -20.034 1.00 54.03 83 SER A CA 1
ATOM 623 C C . SER A 1 83 ? -1.807 24.905 -20.848 1.00 54.03 83 SER A C 1
ATOM 625 O O . SER A 1 83 ? -2.286 23.781 -20.704 1.00 54.03 83 SER A O 1
ATOM 627 N N . THR A 1 84 ? -2.323 25.808 -21.676 1.00 59.16 84 THR A N 1
ATOM 628 C CA . THR A 1 84 ? -3.204 25.512 -22.798 1.00 59.16 84 THR A CA 1
ATOM 629 C C . THR A 1 84 ? -2.470 24.510 -23.677 1.00 59.16 84 THR A C 1
ATOM 631 O O . THR A 1 84 ? -1.556 24.869 -24.415 1.00 59.16 84 THR A O 1
ATOM 634 N N . LEU A 1 85 ? -2.828 23.233 -23.559 1.00 52.53 85 LEU A N 1
ATOM 635 C CA . LEU A 1 85 ? -2.435 22.226 -24.532 1.00 52.53 85 LEU A CA 1
ATOM 636 C C . LEU A 1 85 ? -3.129 22.596 -25.844 1.00 52.53 85 LEU A C 1
ATOM 638 O O . LEU A 1 85 ? -4.327 22.364 -26.011 1.00 52.53 85 LEU A O 1
ATOM 642 N N . GLU A 1 86 ? -2.387 23.229 -26.752 1.00 63.94 86 GLU A N 1
ATOM 643 C CA . GLU A 1 86 ? -2.826 23.380 -28.132 1.00 63.94 86 GLU A CA 1
ATOM 644 C C . GLU A 1 86 ? -3.123 21.984 -28.706 1.00 63.94 86 GLU A C 1
ATOM 646 O O . GLU A 1 86 ? -2.314 21.060 -28.549 1.00 63.94 86 GLU A O 1
ATOM 651 N N . PRO A 1 87 ? -4.275 21.788 -29.368 1.00 61.19 87 PRO A N 1
ATOM 652 C CA . PRO A 1 87 ? -4.568 20.534 -30.034 1.00 61.19 87 PRO A CA 1
ATOM 653 C C . PRO A 1 87 ? -3.550 20.344 -31.158 1.00 61.19 87 PRO A C 1
ATOM 655 O O . PRO A 1 87 ? -3.560 21.054 -32.164 1.00 61.19 87 PRO A O 1
ATOM 658 N N . THR A 1 88 ? -2.658 19.370 -30.981 1.00 65.38 88 THR A N 1
ATOM 659 C CA . THR A 1 88 ? -1.763 18.912 -32.041 1.00 65.38 88 THR A CA 1
ATOM 660 C C . THR A 1 88 ? -2.630 18.438 -33.203 1.00 65.38 88 THR A C 1
ATOM 662 O O . THR A 1 88 ? -3.332 17.431 -33.103 1.00 65.38 88 THR A O 1
ATOM 665 N N . LYS A 1 89 ? -2.618 19.213 -34.295 1.00 60.16 89 LYS A N 1
ATOM 666 C CA . LYS A 1 89 ? -3.226 18.860 -35.579 1.00 60.16 89 LYS A CA 1
ATOM 667 C C . LYS A 1 89 ? -2.790 17.445 -35.957 1.00 60.16 89 LYS A C 1
ATOM 669 O O . LYS A 1 89 ? -1.602 17.191 -36.148 1.00 60.16 89 LYS A O 1
ATOM 674 N N . ALA A 1 90 ? -3.762 16.549 -36.095 1.00 62.69 90 ALA A N 1
ATOM 675 C CA . ALA A 1 90 ? -3.560 15.271 -36.757 1.00 62.69 90 ALA A CA 1
ATOM 676 C C . ALA A 1 90 ? -3.003 15.515 -38.176 1.00 62.69 90 ALA A C 1
ATOM 678 O O . ALA A 1 90 ? -3.449 16.457 -38.844 1.00 62.69 90 ALA A O 1
ATOM 679 N N . PRO A 1 91 ? -2.052 14.701 -38.666 1.00 61.53 91 PRO A N 1
ATOM 680 C CA . PRO A 1 91 ? -1.661 14.752 -40.064 1.00 61.53 91 PRO A CA 1
ATOM 681 C C . PRO A 1 91 ? -2.862 14.348 -40.928 1.00 61.53 91 PRO A C 1
ATOM 683 O O . PRO A 1 91 ? -3.311 13.203 -40.917 1.00 61.53 91 PRO A O 1
ATOM 686 N N . SER A 1 92 ? -3.396 15.328 -41.656 1.00 53.81 92 SER A N 1
ATOM 687 C CA . SER A 1 92 ? -4.358 15.132 -42.735 1.00 53.81 92 SER A CA 1
ATOM 688 C C . SER A 1 92 ? -3.630 14.448 -43.885 1.00 53.81 92 SER A C 1
ATOM 690 O O . SER A 1 92 ? -2.939 15.102 -44.664 1.00 53.81 92 SER A O 1
ATOM 692 N N . ASN A 1 93 ? -3.737 13.123 -43.956 1.00 53.06 93 ASN A N 1
ATOM 693 C CA . ASN A 1 93 ? -3.342 12.372 -45.139 1.00 53.06 93 ASN A CA 1
ATOM 694 C C . ASN A 1 93 ? -4.428 12.585 -46.200 1.00 53.06 93 ASN A C 1
ATOM 696 O O . ASN A 1 93 ? -5.427 11.872 -46.263 1.00 53.06 93 ASN A O 1
ATOM 700 N N . GLU A 1 94 ? -4.246 13.640 -46.986 1.00 54.56 94 GLU A N 1
ATOM 701 C CA . GLU A 1 94 ? -5.041 13.929 -48.170 1.00 54.56 94 GLU A CA 1
ATOM 702 C C . GLU A 1 94 ? -4.588 12.990 -49.291 1.00 54.56 94 GLU A C 1
ATOM 704 O O . GLU A 1 94 ? -3.578 13.215 -49.957 1.00 54.56 94 GLU A O 1
ATOM 709 N N . GLN A 1 95 ? -5.308 11.879 -49.447 1.00 61.66 95 GLN A N 1
ATOM 710 C CA . GLN A 1 95 ? -5.144 10.971 -50.574 1.00 61.66 95 GLN A CA 1
ATOM 711 C C . GLN A 1 95 ? -6.136 11.379 -51.679 1.00 61.66 95 GLN A C 1
ATOM 713 O O . GLN A 1 95 ? -7.334 11.473 -51.401 1.00 61.66 95 GLN A O 1
ATOM 718 N N . PRO A 1 96 ? -5.683 11.633 -52.920 1.00 70.69 96 PRO A N 1
ATOM 719 C CA . PRO A 1 96 ? -6.580 11.980 -54.018 1.00 70.69 96 PRO A CA 1
ATOM 720 C C . PRO A 1 96 ? -7.448 10.776 -54.426 1.00 70.69 96 PRO A C 1
ATOM 722 O O . PRO A 1 96 ? -6.995 9.630 -54.327 1.00 70.69 96 PRO A O 1
ATOM 725 N N . PRO A 1 97 ? -8.674 11.000 -54.937 1.00 66.50 97 PRO A N 1
ATOM 726 C CA . PRO A 1 97 ? -9.458 9.938 -55.537 1.00 66.50 97 PRO A CA 1
ATOM 727 C C . PRO A 1 97 ? -8.875 9.632 -56.919 1.00 66.50 97 PRO A C 1
ATOM 729 O O . PRO A 1 97 ? -8.799 10.504 -57.783 1.00 66.50 97 PRO A O 1
ATOM 732 N N . SER A 1 98 ? -8.468 8.386 -57.140 1.00 56.97 98 SER A N 1
ATOM 733 C CA . SER A 1 98 ? -8.262 7.872 -58.490 1.00 56.97 98 SER A CA 1
ATOM 734 C C . SER A 1 98 ? -9.128 6.636 -58.659 1.00 56.97 98 SER A C 1
ATOM 736 O O . SER A 1 98 ? -8.874 5.572 -58.097 1.00 56.97 98 SER A O 1
ATOM 738 N N . GLU A 1 99 ? -10.221 6.847 -59.381 1.00 55.84 99 GLU A N 1
ATOM 739 C CA . GLU A 1 99 ? -11.087 5.813 -59.918 1.00 55.84 99 GLU A CA 1
ATOM 740 C C . GLU A 1 99 ? -10.304 4.939 -60.906 1.00 55.84 99 GLU A C 1
ATOM 742 O O . GLU A 1 99 ? -9.534 5.458 -61.715 1.00 55.84 99 GLU A O 1
ATOM 747 N N . THR A 1 100 ? -10.548 3.626 -60.905 1.00 56.22 100 THR A N 1
ATOM 748 C CA . THR A 1 100 ? -11.139 2.877 -62.040 1.00 56.22 100 THR A CA 1
ATOM 749 C C . THR A 1 100 ? -11.050 1.362 -61.754 1.00 56.22 100 THR A C 1
ATOM 751 O O . THR A 1 100 ? -10.018 0.887 -61.277 1.00 56.22 100 THR A O 1
ATOM 754 N N . PRO A 1 101 ? -12.119 0.583 -62.015 1.00 61.62 101 PRO A N 1
ATOM 755 C CA . PRO A 1 101 ? -12.223 -0.827 -61.650 1.00 61.62 101 PRO A CA 1
ATOM 756 C C . PRO A 1 101 ? -11.678 -1.743 -62.748 1.00 61.62 101 PRO A C 1
ATOM 758 O O . PRO A 1 101 ? -12.082 -1.612 -63.903 1.00 61.62 101 PRO A O 1
ATOM 761 N N . GLN A 1 102 ? -10.862 -2.748 -62.406 1.00 50.84 102 GLN A N 1
ATOM 762 C CA . GLN A 1 102 ? -10.674 -3.874 -63.321 1.00 50.84 102 GLN A CA 1
ATOM 763 C C . GLN A 1 102 ? -10.196 -5.176 -62.665 1.00 50.84 102 GLN A C 1
ATOM 765 O O . GLN A 1 102 ? -9.146 -5.233 -62.039 1.00 50.84 102 GLN A O 1
ATOM 770 N N . ALA A 1 103 ? -10.999 -6.209 -62.937 1.00 43.66 103 ALA A N 1
ATOM 771 C CA . ALA A 1 103 ? -10.709 -7.640 -63.024 1.00 43.66 103 ALA A CA 1
ATOM 772 C C . ALA A 1 103 ? -10.139 -8.371 -61.795 1.00 43.66 103 ALA A C 1
ATOM 774 O O . ALA A 1 103 ? -8.992 -8.213 -61.398 1.00 43.66 103 ALA A O 1
ATOM 775 N N . ALA A 1 104 ? -10.951 -9.308 -61.304 1.00 62.31 104 ALA A N 1
ATOM 776 C CA . ALA A 1 104 ? -10.537 -10.407 -60.447 1.00 62.31 104 ALA A CA 1
ATOM 777 C C . ALA A 1 104 ? -9.515 -11.330 -61.138 1.00 62.31 104 ALA A C 1
ATOM 779 O O . ALA A 1 104 ? -9.748 -11.775 -62.267 1.00 62.31 104 ALA A O 1
ATOM 780 N N . PRO A 1 105 ? -8.479 -11.746 -60.394 1.00 52.69 105 PRO A N 1
ATOM 781 C CA . PRO A 1 105 ? -7.956 -13.098 -60.495 1.00 52.69 105 PRO A CA 1
ATOM 782 C C . PRO A 1 105 ? -7.904 -13.789 -59.117 1.00 52.69 105 PRO A C 1
ATOM 784 O O . PRO A 1 105 ? -7.395 -13.244 -58.149 1.00 52.69 105 PRO A O 1
ATOM 787 N N . LYS A 1 106 ? -8.489 -14.995 -59.087 1.00 55.00 106 LYS A N 1
ATOM 788 C CA . LYS A 1 106 ? -8.100 -16.255 -58.409 1.00 55.00 106 LYS A CA 1
ATOM 789 C C . LYS A 1 106 ? -7.325 -16.196 -57.060 1.00 55.00 106 LYS A C 1
ATOM 791 O O . LYS A 1 106 ? -6.311 -15.517 -56.978 1.00 55.00 106 LYS A O 1
ATOM 796 N N . PRO A 1 107 ? -7.719 -16.993 -56.038 1.00 54.28 107 PRO A N 1
ATOM 797 C CA . PRO A 1 107 ? -7.124 -16.931 -54.704 1.00 54.28 107 PRO A CA 1
ATOM 798 C C . PRO A 1 107 ? -5.685 -17.453 -54.716 1.00 54.28 107 PRO A C 1
ATOM 800 O O . PRO A 1 107 ? -5.429 -18.577 -55.154 1.00 54.28 107 PRO A O 1
ATOM 803 N N . THR A 1 108 ? -4.774 -16.633 -54.203 1.00 51.50 108 THR A N 1
ATOM 804 C CA . THR A 1 108 ? -3.443 -17.046 -53.769 1.00 51.50 108 THR A CA 1
ATOM 805 C C . THR A 1 108 ? -3.436 -16.922 -52.254 1.00 51.50 108 THR A C 1
ATOM 807 O O . THR A 1 108 ? -3.574 -15.823 -51.720 1.00 51.50 108 THR A O 1
ATOM 810 N N . ASP A 1 109 ? -3.336 -18.061 -51.574 1.00 55.84 109 ASP A N 1
ATOM 811 C CA . ASP A 1 109 ? -2.994 -18.131 -50.161 1.00 55.84 109 ASP A CA 1
ATOM 812 C C . ASP A 1 109 ? -1.613 -17.494 -49.970 1.00 55.84 109 ASP A C 1
ATOM 814 O O . ASP A 1 109 ? -0.596 -18.090 -50.323 1.00 55.84 109 ASP A O 1
ATOM 818 N N . GLU A 1 110 ? -1.563 -16.277 -49.430 1.00 51.00 110 GLU A N 1
ATOM 819 C CA . GLU A 1 110 ? -0.314 -15.691 -48.959 1.00 51.00 110 GLU A CA 1
ATOM 820 C C . GLU A 1 110 ? -0.533 -14.996 -47.615 1.00 51.00 110 GLU A C 1
ATOM 822 O O . GLU A 1 110 ? -1.296 -14.043 -47.453 1.00 51.00 110 GLU A O 1
ATOM 827 N N . VAL A 1 111 ? 0.113 -15.594 -46.621 1.00 56.00 111 VAL A N 1
ATOM 828 C CA . VAL A 1 111 ? 0.108 -15.256 -45.207 1.00 56.00 111 VAL A CA 1
ATOM 829 C C . VAL A 1 111 ? 0.653 -13.843 -45.014 1.00 56.00 111 VAL A C 1
ATOM 831 O O . VAL A 1 111 ? 1.820 -13.580 -45.286 1.00 56.00 111 VAL A O 1
ATOM 834 N N . SER A 1 112 ? -0.156 -12.946 -44.457 1.00 50.91 112 SER A N 1
ATOM 835 C CA . SER A 1 112 ? 0.352 -11.739 -43.805 1.00 50.91 112 SER A CA 1
ATOM 836 C C . SER A 1 112 ? -0.444 -11.506 -42.529 1.00 50.91 112 SER A C 1
ATOM 838 O O . SER A 1 112 ? -1.462 -10.815 -42.493 1.00 50.91 112 SER A O 1
ATOM 840 N N . ALA A 1 113 ? -0.005 -12.196 -41.474 1.00 49.69 113 ALA A N 1
ATOM 841 C CA . ALA A 1 113 ? -0.447 -11.928 -40.122 1.00 49.69 113 ALA A CA 1
ATOM 842 C C . ALA A 1 113 ? -0.075 -10.478 -39.795 1.00 49.69 113 ALA A C 1
ATOM 844 O O . ALA A 1 113 ? 1.093 -10.134 -39.637 1.00 49.69 113 ALA A O 1
ATOM 845 N N . THR A 1 114 ? -1.090 -9.623 -39.727 1.00 44.59 114 THR A N 1
ATOM 846 C CA . THR A 1 114 ? -0.982 -8.331 -39.063 1.00 44.59 114 THR A CA 1
ATOM 847 C C . THR A 1 114 ? -0.695 -8.620 -37.596 1.00 44.59 114 THR A C 1
ATOM 849 O O . THR A 1 114 ? -1.585 -9.031 -36.848 1.00 44.59 114 THR A O 1
ATOM 852 N N . GLU A 1 115 ? 0.565 -8.454 -37.200 1.00 46.19 115 GLU A N 1
ATOM 853 C CA . GLU A 1 115 ? 0.978 -8.416 -35.804 1.00 46.19 115 GLU A CA 1
ATOM 854 C C . GLU A 1 115 ? 0.302 -7.211 -35.146 1.00 46.19 115 GLU A C 1
ATOM 856 O O . GLU A 1 115 ? 0.806 -6.093 -35.105 1.00 46.19 115 GLU A O 1
ATOM 861 N N . THR A 1 116 ? -0.896 -7.452 -34.620 1.00 45.69 116 THR A N 1
ATOM 862 C CA . THR A 1 116 ? -1.361 -6.713 -33.452 1.00 45.69 116 THR A CA 1
ATOM 863 C C . THR A 1 116 ? -0.274 -6.900 -32.393 1.00 45.69 116 THR A C 1
ATOM 865 O O . THR A 1 116 ? 0.108 -8.055 -32.170 1.00 45.69 116 THR A O 1
ATOM 868 N N . PRO A 1 117 ? 0.243 -5.844 -31.733 1.00 47.34 117 PRO A N 1
ATOM 869 C CA . PRO A 1 117 ? 1.083 -6.023 -30.564 1.00 47.34 117 PRO A CA 1
ATOM 870 C C . PRO A 1 117 ? 0.214 -6.688 -29.498 1.00 47.34 117 PRO A C 1
ATOM 872 O O . PRO A 1 117 ? -0.489 -6.044 -28.723 1.00 47.34 117 PRO A O 1
ATOM 875 N N . THR A 1 118 ? 0.223 -8.017 -29.508 1.00 42.00 118 THR A N 1
ATOM 876 C CA . THR A 1 118 ? -0.189 -8.836 -28.387 1.00 42.00 118 THR A CA 1
ATOM 877 C C . THR A 1 118 ? 0.744 -8.395 -27.282 1.00 42.00 118 THR A C 1
ATOM 879 O O . THR A 1 118 ? 1.932 -8.719 -27.309 1.00 42.00 118 THR A O 1
ATOM 882 N N . ALA A 1 119 ? 0.230 -7.579 -26.359 1.00 46.53 119 ALA A N 1
ATOM 883 C CA . ALA A 1 119 ? 0.852 -7.384 -25.069 1.00 46.53 119 ALA A CA 1
ATOM 884 C C . ALA A 1 119 ? 1.031 -8.792 -24.515 1.00 46.53 119 ALA A C 1
ATOM 886 O O . ALA A 1 119 ? 0.078 -9.440 -24.083 1.00 46.53 119 ALA A O 1
ATOM 887 N N . SER A 1 120 ? 2.244 -9.307 -24.679 1.00 41.69 120 SER A N 1
ATOM 888 C CA . SER A 1 120 ? 2.638 -10.598 -24.181 1.00 41.69 120 SER A CA 1
ATOM 889 C C . SER A 1 120 ? 2.560 -10.460 -22.672 1.00 41.69 120 SER A C 1
ATOM 891 O O . SER A 1 120 ? 3.503 -10.019 -22.019 1.00 41.69 120 SER A O 1
ATOM 893 N N . SER A 1 121 ? 1.402 -10.807 -22.105 1.00 48.53 121 SER A N 1
ATOM 894 C CA . SER A 1 121 ? 1.287 -11.273 -20.730 1.00 48.53 121 SER A CA 1
ATOM 895 C C . SER A 1 121 ? 2.041 -12.598 -20.630 1.00 48.53 121 SER A C 1
ATOM 897 O O . SER A 1 121 ? 1.480 -13.639 -20.303 1.00 48.53 121 SER A O 1
ATOM 899 N N . GLY A 1 122 ? 3.345 -12.556 -20.905 1.00 40.22 122 GLY A N 1
ATOM 900 C CA . GLY A 1 122 ? 4.302 -13.463 -20.324 1.00 40.22 122 GLY A CA 1
ATOM 901 C C . GLY A 1 122 ? 4.287 -13.174 -18.835 1.00 40.22 122 GLY A C 1
ATOM 902 O O . GLY A 1 122 ? 5.106 -12.414 -18.327 1.00 40.22 122 GLY A O 1
ATOM 903 N N . GLN A 1 123 ? 3.307 -13.746 -18.138 1.00 47.84 123 GLN A N 1
ATOM 904 C CA . GLN A 1 123 ? 3.377 -13.972 -16.707 1.00 47.84 123 GLN A CA 1
ATOM 905 C C . GLN A 1 123 ? 4.540 -14.937 -16.493 1.00 47.84 123 GLN A C 1
ATOM 907 O O . GLN A 1 123 ? 4.350 -16.138 -16.336 1.00 47.84 123 GLN A O 1
ATOM 912 N N . ILE A 1 124 ? 5.767 -14.420 -16.543 1.00 47.91 124 ILE A N 1
ATOM 913 C CA . ILE A 1 124 ? 6.882 -15.081 -15.890 1.00 47.91 124 ILE A CA 1
ATOM 914 C C . ILE A 1 124 ? 6.497 -15.036 -14.412 1.00 47.91 124 ILE A C 1
ATOM 916 O O . ILE A 1 124 ? 6.285 -13.938 -13.888 1.00 47.91 124 ILE A O 1
ATOM 920 N N . PRO A 1 125 ? 6.328 -16.186 -13.743 1.00 58.62 125 PRO A N 1
ATOM 921 C CA . PRO A 1 125 ? 6.144 -16.208 -12.306 1.00 58.62 125 PRO A CA 1
ATOM 922 C C . PRO A 1 125 ? 7.440 -15.667 -11.708 1.00 58.62 125 PRO A C 1
ATOM 924 O O . PRO A 1 125 ? 8.435 -16.381 -11.593 1.00 58.62 125 PRO A O 1
ATOM 927 N N . VAL A 1 126 ? 7.469 -14.367 -11.422 1.00 61.75 126 VAL A N 1
ATOM 928 C CA . VAL A 1 126 ? 8.562 -13.764 -10.674 1.00 61.75 126 VAL A CA 1
ATOM 929 C C . VAL A 1 126 ? 8.327 -14.192 -9.238 1.00 61.75 126 VAL A C 1
ATOM 931 O O . VAL A 1 126 ? 7.567 -13.573 -8.494 1.00 61.75 126 VAL A O 1
ATOM 934 N N . ASP A 1 127 ? 8.904 -15.341 -8.897 1.00 67.38 127 ASP A N 1
ATOM 935 C CA . ASP A 1 127 ? 8.849 -15.876 -7.550 1.00 67.38 127 ASP A CA 1
ATOM 936 C C . ASP A 1 127 ? 9.781 -15.017 -6.699 1.00 67.38 127 ASP A C 1
ATOM 938 O O . ASP A 1 127 ? 11.007 -15.111 -6.757 1.00 67.38 127 ASP A O 1
ATOM 942 N N . CYS A 1 128 ? 9.173 -14.065 -6.009 1.00 73.31 128 CYS A N 1
ATOM 943 C CA . CYS A 1 128 ? 9.827 -13.122 -5.131 1.00 73.31 128 CYS A CA 1
ATOM 944 C C . CYS A 1 128 ? 9.872 -13.733 -3.724 1.00 73.31 128 CYS A C 1
ATOM 946 O O . CYS A 1 128 ? 8.916 -13.544 -2.972 1.00 73.31 128 CYS A O 1
ATOM 948 N N . PRO A 1 129 ? 10.948 -14.434 -3.310 1.00 72.31 129 PRO A N 1
ATOM 949 C CA . PRO A 1 129 ? 10.943 -15.218 -2.068 1.00 72.31 129 PRO A CA 1
ATOM 950 C C . PRO A 1 129 ? 10.782 -14.361 -0.803 1.00 72.31 129 PRO A C 1
ATOM 952 O O . PRO A 1 129 ? 10.435 -14.880 0.255 1.00 72.31 129 PRO A O 1
ATOM 955 N N . LEU A 1 130 ? 11.045 -13.054 -0.904 1.00 72.25 130 LEU A N 1
ATOM 956 C CA . LEU A 1 130 ? 10.868 -12.085 0.178 1.00 72.25 130 LEU A CA 1
ATOM 957 C C . LEU A 1 130 ? 9.552 -11.301 0.080 1.00 72.25 130 LEU A C 1
ATOM 959 O O . LEU A 1 130 ? 9.186 -10.617 1.034 1.00 72.25 130 LEU A O 1
ATOM 963 N N . ALA A 1 131 ? 8.845 -11.370 -1.050 1.00 71.19 131 ALA A N 1
ATOM 964 C CA . ALA A 1 131 ? 7.579 -10.673 -1.198 1.00 71.19 131 ALA A CA 1
ATOM 965 C C . ALA A 1 131 ? 6.449 -11.509 -0.598 1.00 71.19 131 ALA A C 1
ATOM 967 O O . ALA A 1 131 ? 6.346 -12.718 -0.806 1.00 71.19 131 ALA A O 1
ATOM 968 N N . VAL A 1 132 ? 5.554 -10.842 0.126 1.00 77.19 132 VAL A N 1
ATOM 969 C CA . VAL A 1 132 ? 4.296 -11.460 0.539 1.00 77.19 132 VAL A CA 1
ATOM 970 C C . VAL A 1 132 ? 3.481 -11.752 -0.728 1.00 77.19 132 VAL A C 1
ATOM 972 O O . VAL A 1 132 ? 3.347 -10.855 -1.566 1.00 77.19 132 VAL A O 1
ATOM 975 N N . PRO A 1 133 ? 2.921 -12.965 -0.889 1.00 77.19 133 PRO A N 1
ATOM 976 C CA . PRO A 1 133 ? 2.125 -13.295 -2.062 1.00 77.19 133 PRO A CA 1
ATOM 977 C C . PRO A 1 133 ? 0.961 -12.312 -2.209 1.00 77.19 133 PRO A C 1
ATOM 979 O O . PRO A 1 133 ? 0.134 -12.149 -1.306 1.00 77.19 133 PRO A O 1
ATOM 982 N N . THR A 1 134 ? 0.908 -11.643 -3.360 1.00 83.38 134 THR A N 1
ATOM 983 C CA . THR A 1 134 ? -0.184 -10.728 -3.689 1.00 83.38 134 THR A CA 1
ATOM 984 C C . THR A 1 134 ? -1.452 -11.517 -4.003 1.00 83.38 134 THR A C 1
ATOM 986 O O . THR A 1 134 ? -1.421 -12.549 -4.673 1.00 83.38 134 THR A O 1
ATOM 989 N N . ARG A 1 135 ? -2.594 -11.024 -3.517 1.00 87.69 135 ARG A N 1
ATOM 990 C CA . ARG A 1 135 ? -3.918 -11.547 -3.896 1.00 87.69 135 ARG A CA 1
ATOM 991 C C . ARG A 1 135 ? -4.429 -10.954 -5.211 1.00 87.69 135 ARG A C 1
ATOM 993 O O . ARG A 1 135 ? -5.463 -11.393 -5.694 1.00 87.69 135 ARG A O 1
ATOM 1000 N N . LEU A 1 136 ? -3.731 -9.952 -5.742 1.00 90.06 136 LEU A N 1
ATOM 1001 C CA . LEU A 1 136 ? -4.085 -9.230 -6.958 1.00 90.06 136 LEU A CA 1
ATOM 1002 C C . LEU A 1 136 ? -3.366 -9.853 -8.149 1.00 90.06 136 LEU A C 1
ATOM 1004 O O . LEU A 1 136 ? -2.151 -10.061 -8.088 1.00 90.06 136 LEU A O 1
ATOM 1008 N N . LYS A 1 137 ? -4.098 -10.114 -9.230 1.00 90.62 137 LYS A N 1
ATOM 1009 C CA . LYS A 1 137 ? -3.535 -10.589 -10.492 1.00 90.62 137 LYS A CA 1
ATOM 1010 C C . LYS A 1 137 ? -3.572 -9.486 -11.537 1.00 90.62 137 LYS A C 1
ATOM 1012 O O . LYS A 1 137 ? -4.451 -8.629 -11.542 1.00 90.62 137 LYS A O 1
ATOM 1017 N N . VAL A 1 138 ? -2.607 -9.532 -12.448 1.00 91.25 138 VAL A N 1
ATOM 1018 C CA . VAL A 1 138 ? -2.636 -8.696 -13.651 1.00 91.25 138 VAL A CA 1
ATOM 1019 C C . VAL A 1 138 ? -3.886 -9.045 -14.459 1.00 91.25 138 VAL A C 1
ATOM 1021 O O . VAL A 1 138 ? -4.165 -10.221 -14.683 1.00 91.25 138 VAL A O 1
ATOM 1024 N N . GLY A 1 139 ? -4.633 -8.020 -14.859 1.00 94.31 139 GLY A N 1
ATOM 1025 C CA . GLY A 1 139 ? -5.937 -8.109 -15.509 1.00 94.31 139 GLY A CA 1
ATOM 1026 C C . GLY A 1 139 ? -7.125 -7.920 -14.562 1.00 94.31 139 GLY A C 1
ATOM 1027 O O . GLY A 1 139 ? -8.219 -7.629 -15.040 1.00 94.31 139 GLY A O 1
ATOM 1028 N N . ASP A 1 140 ? -6.935 -8.022 -13.243 1.00 95.94 140 ASP A N 1
ATOM 1029 C CA . ASP A 1 140 ? -8.037 -7.852 -12.295 1.00 95.94 140 ASP A CA 1
ATOM 1030 C C . ASP A 1 140 ? -8.531 -6.399 -12.278 1.00 95.94 140 ASP A C 1
ATOM 1032 O O . ASP A 1 140 ? -7.740 -5.452 -12.200 1.00 95.94 140 ASP A O 1
ATOM 1036 N N . THR A 1 141 ? -9.853 -6.221 -12.272 1.00 97.38 141 THR A N 1
ATOM 1037 C CA . THR A 1 141 ? -10.485 -4.952 -11.901 1.00 97.38 141 THR A CA 1
ATOM 1038 C C . THR A 1 141 ? -10.734 -4.946 -10.401 1.00 97.38 141 THR A C 1
ATOM 1040 O O . THR A 1 141 ? -11.479 -5.771 -9.871 1.00 97.38 141 THR A O 1
ATOM 1043 N N . VAL A 1 142 ? -10.113 -4.005 -9.701 1.00 96.75 142 VAL A N 1
ATOM 1044 C CA . VAL A 1 142 ? -10.175 -3.882 -8.247 1.00 96.75 142 VAL A CA 1
ATOM 1045 C C . VAL A 1 142 ? -10.786 -2.560 -7.827 1.00 96.75 142 VAL A C 1
ATOM 1047 O O . VAL A 1 142 ? -10.737 -1.561 -8.544 1.00 96.75 142 VAL A O 1
ATOM 1050 N N . ARG A 1 143 ? -11.357 -2.548 -6.623 1.00 97.69 143 ARG A N 1
ATOM 1051 C CA . ARG A 1 143 ? -11.911 -1.349 -6.003 1.00 97.69 143 ARG A CA 1
ATOM 1052 C C . ARG A 1 143 ? -11.009 -0.883 -4.871 1.00 97.69 143 ARG A C 1
ATOM 1054 O O . ARG A 1 143 ? -10.659 -1.658 -3.984 1.00 97.69 143 ARG A O 1
ATOM 1061 N N . VAL A 1 144 ? -10.685 0.401 -4.880 1.00 97.81 144 VAL A N 1
ATOM 1062 C CA . VAL A 1 144 ? -9.899 1.055 -3.836 1.00 97.81 144 VAL A CA 1
ATOM 1063 C C . VAL A 1 144 ? -10.723 1.127 -2.544 1.00 97.81 144 VAL A C 1
ATOM 1065 O O . VAL A 1 144 ? -11.835 1.652 -2.551 1.00 97.81 144 VAL A O 1
ATOM 1068 N N . LEU A 1 145 ? -10.203 0.594 -1.433 1.00 97.06 145 LEU A N 1
ATOM 1069 C CA . LEU A 1 145 ? -10.891 0.594 -0.126 1.00 97.06 145 LEU A CA 1
ATOM 1070 C C . LEU A 1 145 ? -10.474 1.766 0.776 1.00 97.06 145 LEU A C 1
ATOM 1072 O O . LEU A 1 145 ? -11.250 2.219 1.612 1.00 97.06 145 LEU A O 1
ATOM 1076 N N . SER A 1 146 ? -9.257 2.264 0.588 1.00 98.00 146 SER A N 1
ATOM 1077 C CA . SER A 1 146 ? -8.640 3.379 1.312 1.00 98.00 146 SER A CA 1
ATOM 1078 C C . SER A 1 146 ? -7.820 4.206 0.327 1.00 98.00 146 SER A C 1
ATOM 1080 O O . SER A 1 146 ? -7.425 3.661 -0.699 1.00 98.00 146 SER A O 1
ATOM 1082 N N . ASN A 1 147 ? -7.528 5.475 0.632 1.00 97.75 147 ASN A N 1
ATOM 1083 C CA . ASN A 1 147 ? -6.724 6.337 -0.246 1.00 97.75 147 ASN A CA 1
ATOM 1084 C C . ASN A 1 147 ? -5.482 5.602 -0.781 1.00 97.75 147 ASN A C 1
ATOM 1086 O O . ASN A 1 147 ? -4.647 5.145 0.001 1.00 97.75 147 ASN A O 1
ATOM 1090 N N . LEU A 1 148 ? -5.388 5.478 -2.107 1.00 96.50 148 LEU A N 1
ATOM 1091 C CA . LEU A 1 148 ? -4.313 4.770 -2.793 1.00 96.50 148 LEU A CA 1
ATOM 1092 C C . LEU A 1 148 ? -3.441 5.765 -3.554 1.00 96.50 148 LEU A C 1
ATOM 1094 O O . LEU A 1 148 ? -3.869 6.369 -4.537 1.00 96.50 148 LEU A O 1
ATOM 1098 N N . ASN A 1 149 ? -2.203 5.897 -3.097 1.00 97.38 149 ASN A N 1
ATOM 1099 C CA . ASN A 1 149 ? -1.199 6.773 -3.680 1.00 97.38 149 ASN A CA 1
ATOM 1100 C C . ASN A 1 149 ? -0.477 6.079 -4.839 1.00 97.38 149 ASN A C 1
ATOM 1102 O O . ASN A 1 149 ? 0.178 5.060 -4.636 1.00 97.38 149 ASN A O 1
ATOM 1106 N N . MET A 1 150 ? -0.569 6.663 -6.029 1.00 96.00 150 MET A N 1
ATOM 1107 C CA . MET A 1 150 ? 0.199 6.295 -7.214 1.00 96.00 150 MET A CA 1
ATOM 1108 C C . MET A 1 150 ? 1.435 7.179 -7.314 1.00 96.00 150 MET A C 1
ATOM 1110 O O . MET A 1 150 ? 1.356 8.402 -7.159 1.00 96.00 150 MET A O 1
ATOM 1114 N N . ARG A 1 151 ? 2.574 6.557 -7.595 1.00 97.06 151 ARG A N 1
ATOM 1115 C CA . ARG A 1 151 ? 3.868 7.229 -7.682 1.00 97.06 151 ARG A CA 1
ATOM 1116 C C . ARG A 1 151 ? 4.510 7.012 -9.045 1.00 97.06 151 ARG A C 1
ATOM 1118 O O . ARG A 1 151 ? 4.061 6.158 -9.806 1.00 97.06 151 ARG A O 1
ATOM 1125 N N . SER A 1 152 ? 5.534 7.805 -9.343 1.00 96.62 152 SER A N 1
ATOM 1126 C CA . SER A 1 152 ? 6.289 7.708 -10.596 1.00 96.62 152 SER A CA 1
ATOM 1127 C C . SER A 1 152 ? 7.079 6.413 -10.727 1.00 96.62 152 SER A C 1
ATOM 1129 O O . SER A 1 152 ? 7.279 5.939 -11.840 1.00 96.62 152 SER A O 1
ATOM 1131 N N . GLU A 1 153 ? 7.511 5.839 -9.605 1.00 93.56 153 GLU A N 1
ATOM 1132 C CA . GLU A 1 153 ? 8.345 4.640 -9.561 1.00 93.56 153 GLU A CA 1
ATOM 1133 C C . GLU A 1 153 ? 7.872 3.689 -8.453 1.00 93.56 153 GLU A C 1
ATOM 1135 O O . GLU A 1 153 ? 7.073 4.054 -7.584 1.00 93.56 153 GLU A O 1
ATOM 1140 N N . ALA A 1 154 ? 8.380 2.455 -8.466 1.00 87.75 154 ALA A N 1
ATOM 1141 C CA . ALA A 1 154 ? 8.078 1.426 -7.471 1.00 87.75 154 ALA A CA 1
ATOM 1142 C C . ALA A 1 154 ? 8.831 1.642 -6.135 1.00 87.75 154 ALA A C 1
ATOM 1144 O O . ALA A 1 154 ? 9.356 0.699 -5.553 1.00 87.75 154 ALA A O 1
ATOM 1145 N N . ASP A 1 155 ? 8.870 2.885 -5.644 1.00 88.50 155 ASP A N 1
ATOM 1146 C CA . ASP A 1 155 ? 9.531 3.288 -4.396 1.00 88.50 155 ASP A CA 1
ATOM 1147 C C . ASP A 1 155 ? 8.644 4.259 -3.594 1.00 88.50 155 ASP A C 1
ATOM 1149 O O . ASP A 1 155 ? 7.969 5.125 -4.151 1.00 88.50 155 ASP A O 1
ATOM 1153 N N . ILE A 1 156 ? 8.662 4.150 -2.265 1.00 88.88 156 ILE A N 1
ATOM 1154 C CA . ILE A 1 156 ? 7.953 5.038 -1.336 1.00 88.88 156 ILE A CA 1
ATOM 1155 C C . ILE A 1 156 ? 8.542 6.452 -1.285 1.00 88.88 156 ILE A C 1
ATOM 1157 O O . ILE A 1 156 ? 7.838 7.375 -0.865 1.00 88.88 156 ILE A O 1
ATOM 1161 N N . LEU A 1 157 ? 9.800 6.624 -1.702 1.00 94.44 157 LEU A N 1
ATOM 1162 C CA . LEU A 1 157 ? 10.473 7.925 -1.758 1.00 94.44 157 LEU A CA 1
ATOM 1163 C C . LEU A 1 157 ? 10.214 8.678 -3.070 1.00 94.44 157 LEU A C 1
ATOM 1165 O O . LEU A 1 157 ? 10.432 9.887 -3.131 1.00 94.44 157 LEU A O 1
ATOM 1169 N N . SER A 1 158 ? 9.715 7.989 -4.099 1.00 95.88 158 SER A N 1
ATOM 1170 C CA . SER A 1 158 ? 9.436 8.585 -5.409 1.00 95.88 158 SER A CA 1
ATOM 1171 C C . SER A 1 158 ? 8.263 9.575 -5.370 1.00 95.88 158 SER A C 1
ATOM 1173 O O . SER A 1 158 ? 7.452 9.579 -4.440 1.00 95.88 158 SER A O 1
ATOM 1175 N N . THR A 1 159 ? 8.146 10.444 -6.374 1.00 98.25 159 THR A N 1
ATOM 1176 C CA . THR A 1 159 ? 7.138 11.513 -6.397 1.00 98.25 159 THR A CA 1
ATOM 1177 C C . THR A 1 159 ? 5.711 10.957 -6.462 1.00 98.25 159 THR A C 1
ATOM 1179 O O . THR A 1 159 ? 5.406 10.057 -7.244 1.00 98.25 159 THR A O 1
ATOM 1182 N N . LEU A 1 160 ? 4.813 11.517 -5.645 1.00 97.81 160 LEU A N 1
ATOM 1183 C CA . LEU A 1 160 ? 3.379 11.228 -5.696 1.00 97.81 160 LEU A CA 1
ATOM 1184 C C . LEU A 1 160 ? 2.762 11.895 -6.932 1.00 97.81 160 LEU A C 1
ATOM 1186 O O . LEU A 1 160 ? 2.805 13.116 -7.048 1.00 97.81 160 LEU A O 1
ATOM 1190 N N . ILE A 1 161 ? 2.165 11.103 -7.823 1.00 97.94 161 ILE A N 1
ATOM 1191 C CA . ILE A 1 161 ? 1.516 11.607 -9.045 1.00 97.94 161 ILE A CA 1
ATOM 1192 C C . ILE A 1 161 ? 0.014 11.787 -8.823 1.00 97.94 161 ILE A C 1
ATOM 1194 O O . ILE A 1 161 ? -0.576 12.763 -9.277 1.00 97.94 161 ILE A O 1
ATOM 1198 N N . LEU A 1 162 ? -0.619 10.831 -8.141 1.00 97.69 162 LEU A N 1
ATOM 1199 C CA . LEU A 1 162 ? -2.069 10.804 -7.981 1.00 97.69 162 LEU A CA 1
ATOM 1200 C C . LEU A 1 162 ? -2.458 10.080 -6.695 1.00 97.69 162 LEU A C 1
ATOM 1202 O O . LEU A 1 162 ? -1.907 9.030 -6.381 1.00 97.69 162 LEU A O 1
ATOM 1206 N N . THR A 1 163 ? -3.473 10.578 -5.995 1.00 98.19 163 THR A N 1
ATOM 1207 C CA . THR A 1 163 ? -4.135 9.845 -4.910 1.00 98.19 163 THR A CA 1
ATOM 1208 C C . THR A 1 163 ? -5.547 9.480 -5.340 1.00 98.19 163 THR A C 1
ATOM 1210 O O . THR A 1 163 ? -6.379 10.353 -5.570 1.00 98.19 163 THR A O 1
ATOM 1213 N N . ASN A 1 164 ? -5.827 8.183 -5.429 1.00 98.19 164 ASN A N 1
ATOM 1214 C CA . ASN A 1 164 ? -7.158 7.667 -5.721 1.00 98.19 164 ASN A CA 1
ATOM 1215 C C . ASN A 1 164 ? -7.958 7.546 -4.425 1.00 98.19 164 ASN A C 1
ATOM 1217 O O . ASN A 1 164 ? -7.499 6.924 -3.464 1.00 98.19 164 ASN A O 1
ATOM 1221 N N . SER A 1 165 ? -9.163 8.108 -4.407 1.00 98.31 165 SER A N 1
ATOM 1222 C CA . SER A 1 165 ? -10.066 8.027 -3.261 1.00 98.31 165 SER A CA 1
ATOM 1223 C C . SER A 1 165 ? -10.736 6.645 -3.153 1.00 98.31 165 SER A C 1
ATOM 1225 O O . SER A 1 165 ? -10.810 5.902 -4.145 1.00 98.31 165 SER A O 1
ATOM 1227 N N . PRO A 1 166 ? -11.250 6.270 -1.963 1.00 98.56 166 PRO A N 1
ATOM 1228 C CA . PRO A 1 166 ? -12.015 5.044 -1.782 1.00 98.56 166 PRO A CA 1
ATOM 1229 C C . PRO A 1 166 ? -13.206 4.981 -2.735 1.00 98.56 166 PRO A C 1
ATOM 1231 O O . PRO A 1 166 ? -13.921 5.957 -2.938 1.00 98.56 166 PRO A O 1
ATOM 1234 N N . GLY A 1 167 ? -13.444 3.803 -3.296 1.00 98.12 167 GLY A N 1
ATOM 1235 C CA . GLY A 1 167 ? -14.514 3.549 -4.249 1.00 98.12 167 GLY A CA 1
ATOM 1236 C C . GLY A 1 167 ? -14.086 3.591 -5.713 1.00 98.12 167 GLY A C 1
ATOM 1237 O O . GLY A 1 167 ? -14.809 3.031 -6.536 1.00 98.12 167 GLY A O 1
ATOM 1238 N N . THR A 1 168 ? -12.919 4.165 -6.018 1.00 98.44 168 THR A N 1
ATOM 1239 C CA . THR A 1 168 ? -12.340 4.185 -7.369 1.00 98.44 168 THR A CA 1
ATOM 1240 C C . THR A 1 168 ? -12.105 2.761 -7.880 1.00 98.44 168 THR A C 1
ATOM 1242 O O . THR A 1 168 ? -11.639 1.903 -7.127 1.00 98.44 168 THR A O 1
ATOM 1245 N N . GLN A 1 169 ? -12.435 2.503 -9.148 1.00 98.06 169 GLN A N 1
ATOM 1246 C CA . GLN A 1 169 ? -12.141 1.235 -9.821 1.00 98.06 169 GLN A CA 1
ATOM 1247 C C . GLN A 1 169 ? -10.857 1.363 -10.634 1.00 98.06 169 GLN A C 1
ATOM 1249 O O . GLN A 1 169 ? -10.670 2.353 -11.337 1.00 98.06 169 GLN A O 1
ATOM 1254 N N . LEU A 1 170 ? -9.984 0.367 -10.532 1.00 97.38 170 LEU A N 1
ATOM 1255 C CA . LEU A 1 170 ? -8.686 0.329 -11.197 1.00 97.38 170 LEU A CA 1
ATOM 1256 C C . LEU A 1 170 ? -8.469 -1.044 -11.823 1.00 97.38 170 LEU A C 1
ATOM 1258 O O . LEU A 1 170 ? -8.923 -2.046 -11.277 1.00 97.38 170 LEU A O 1
ATOM 1262 N N . THR A 1 171 ? -7.725 -1.096 -12.922 1.00 97.38 171 THR A N 1
ATOM 1263 C CA . THR A 1 171 ? -7.284 -2.356 -13.527 1.00 97.38 171 THR A CA 1
ATOM 1264 C C . THR A 1 171 ? -5.806 -2.562 -13.242 1.00 97.38 171 THR A C 1
ATOM 1266 O O . THR A 1 171 ? -4.995 -1.657 -13.441 1.00 97.38 171 THR A O 1
ATOM 1269 N N . ILE A 1 172 ? -5.442 -3.754 -12.781 1.00 95.06 172 ILE A N 1
ATOM 1270 C CA . ILE A 1 172 ? -4.048 -4.105 -12.521 1.00 95.06 172 ILE A CA 1
ATOM 1271 C C . ILE A 1 172 ? -3.367 -4.443 -13.847 1.00 95.06 172 ILE A C 1
ATOM 1273 O O . ILE A 1 172 ? -3.659 -5.468 -14.451 1.00 95.06 172 ILE A O 1
ATOM 1277 N N . ILE A 1 173 ? -2.445 -3.597 -14.303 1.00 94.25 173 ILE A N 1
ATOM 1278 C CA . ILE A 1 173 ? -1.716 -3.797 -15.572 1.00 94.25 173 ILE A CA 1
ATOM 1279 C C . ILE A 1 173 ? -0.308 -4.384 -15.391 1.00 94.25 173 ILE A C 1
ATOM 1281 O O . ILE A 1 173 ? 0.322 -4.779 -16.366 1.00 94.25 173 ILE A O 1
ATOM 1285 N N . GLY A 1 174 ? 0.186 -4.460 -14.154 1.00 89.75 174 GLY A N 1
ATOM 1286 C CA . GLY A 1 174 ? 1.527 -4.942 -13.827 1.00 89.75 174 GLY A CA 1
ATOM 1287 C C . GLY A 1 174 ? 1.584 -5.564 -12.434 1.00 89.75 174 GLY A C 1
ATOM 1288 O O . GLY A 1 174 ? 0.709 -5.324 -11.602 1.00 89.75 174 GLY A O 1
ATOM 1289 N N . GLY A 1 175 ? 2.590 -6.408 -12.209 1.00 85.44 175 GLY A N 1
ATOM 1290 C CA . GLY A 1 175 ? 2.815 -7.117 -10.950 1.00 85.44 175 GLY A CA 1
ATOM 1291 C C . GLY A 1 175 ? 4.103 -6.676 -10.249 1.00 85.44 175 GLY A C 1
ATOM 1292 O O . GLY A 1 175 ? 4.827 -5.827 -10.771 1.00 85.44 175 GLY A O 1
ATOM 1293 N N . PRO A 1 176 ? 4.405 -7.247 -9.071 1.00 80.88 176 PRO A N 1
ATOM 1294 C CA . PRO A 1 176 ? 5.680 -7.008 -8.410 1.00 80.88 176 PRO A CA 1
ATOM 1295 C C . PRO A 1 176 ? 6.836 -7.476 -9.301 1.00 80.88 176 PRO A C 1
ATOM 1297 O O . PRO A 1 176 ? 6.792 -8.569 -9.868 1.00 80.88 176 PRO A O 1
ATOM 1300 N N . VAL A 1 177 ? 7.876 -6.650 -9.397 1.00 82.12 177 VAL A N 1
ATOM 1301 C CA . VAL A 1 177 ? 9.137 -6.994 -10.057 1.00 82.12 177 VAL A CA 1
ATOM 1302 C C . VAL A 1 177 ? 10.186 -7.163 -8.970 1.00 82.12 177 VAL A C 1
ATOM 1304 O O . VAL A 1 177 ? 10.355 -6.286 -8.126 1.00 82.12 177 VAL A O 1
ATOM 1307 N N . CYS A 1 178 ? 10.869 -8.305 -8.975 1.00 81.25 178 CYS A N 1
ATOM 1308 C CA . CYS A 1 178 ? 11.991 -8.537 -8.082 1.00 81.25 178 CYS A CA 1
ATOM 1309 C C . CYS A 1 178 ? 13.298 -8.216 -8.777 1.00 81.25 178 CYS A C 1
ATOM 1311 O O . CYS A 1 178 ? 13.697 -8.897 -9.721 1.00 81.25 178 CYS A O 1
ATOM 1313 N N . GLU A 1 179 ? 13.978 -7.208 -8.253 1.00 77.56 179 GLU A N 1
ATOM 1314 C CA . GLU A 1 179 ? 15.344 -6.898 -8.631 1.00 77.56 179 GLU A CA 1
ATOM 1315 C C . GLU A 1 179 ? 16.306 -7.564 -7.635 1.00 77.56 179 GLU A C 1
ATOM 1317 O O . GLU A 1 179 ? 16.072 -7.522 -6.422 1.00 77.56 179 GLU A O 1
ATOM 1322 N N . PRO A 1 180 ? 17.371 -8.233 -8.109 1.00 71.75 180 PRO A N 1
ATOM 1323 C CA . PRO A 1 180 ? 18.385 -8.782 -7.222 1.00 71.75 180 PRO A CA 1
ATOM 1324 C C . PRO A 1 180 ? 19.086 -7.644 -6.473 1.00 71.75 180 PRO A C 1
ATOM 1326 O O . PRO A 1 180 ? 19.497 -6.659 -7.085 1.00 71.75 180 PRO A O 1
ATOM 1329 N N . TYR A 1 181 ? 19.257 -7.805 -5.159 1.00 63.78 181 TYR A N 1
ATOM 1330 C CA . TYR A 1 181 ? 20.056 -6.890 -4.343 1.00 63.78 181 TYR A CA 1
ATOM 1331 C C . TYR A 1 181 ? 21.492 -6.877 -4.889 1.00 63.78 181 TYR A C 1
ATOM 1333 O O . TYR A 1 181 ? 22.153 -7.919 -4.881 1.00 63.78 181 TYR A O 1
ATOM 1341 N N . ARG A 1 182 ? 21.936 -5.738 -5.430 1.00 52.41 182 ARG A N 1
ATOM 1342 C CA . ARG A 1 182 ? 23.313 -5.536 -5.901 1.00 52.41 182 ARG A CA 1
ATOM 1343 C C . ARG A 1 182 ? 24.180 -4.926 -4.813 1.00 52.41 182 ARG A C 1
ATOM 1345 O O . ARG A 1 182 ? 23.683 -4.021 -4.110 1.00 52.41 182 ARG A O 1
#

Radius of gyration: 38.88 Å; chains: 1; bounding box: 53×65×132 Å

Sequence (182 aa):
MIQPVNTRSYDLFKTIIALLLLILLSWLFLRSAPPSSVAAVPASSLPPTSVEQEKPTLETPAASTPVQPTITPIAEPIEVILSTLEPTKAPSNEQPPSETPQAAPKPTDEVSATETPTASSGQIPVDCPLAVPTRLKVGDTVRVLSNLNMRSEADILSTLILTNSPGTQLTIIGGPVCEPYR

pLDDT: mean 71.84, std 18.57, range [40.22, 98.56]

Secondary structure (DSSP, 8-state):
------HHHHHHHHHHHHHHHHHHHHHHHHHS-----PPPPPPPP-------------------------------------------------PPP-------------------------------TTSPPPS--TT-EEE-SS-EEEESSSSTTSPEEEEEPTT-EEE-----------